Protein AF-A0A820IL36-F1 (afdb_monomer)

Solvent-accessible surface area (backbone atoms only — not comparable to full-atom values): 6404 Å² total; per-residue (Å²): 112,70,68,58,53,55,49,52,54,51,51,49,52,54,54,49,52,52,50,29,64,77,64,73,46,80,90,80,66,79,68,92,60,60,76,88,79,54,79,48,72,68,38,80,44,76,50,82,84,55,72,70,44,81,41,75,48,83,51,100,89,48,74,46,73,32,34,36,35,73,55,105,55,30,46,33,36,26,40,67,35,90,91,39,90,47,33,24,34,28,73,39,60,45,68,71,64,82,76,79,71,79,78,123

Mean predicted aligned error: 9.77 Å

Foldseek 3Di:
DVVVVVVVVVVVVVVVVVVCVVVVHDDDCPPVDDPVPFDDFFDKDFQPPFPWDWDWDDDPVDTAIWTWTADPFKTWIWRQDPVDRGMTGTHDIDGNDPPPPPDD

Sequence (104 aa):
ELFLLFQSIRVFFLIRALFLELSLVSETELPLTKPENLFKEDDKLDLSNGDLIACTIHMKERKDRRFLVIDQMQFILIEPDIKKSNWGIVKFCDLMQVSIQNSH

Radius of gyration: 17.74 Å; Cα contacts (8 Å, |Δi|>4): 130; chains: 1; bounding box: 38×34×52 Å

pLDDT: mean 80.95, std 13.9, range [32.0, 94.88]

Organism: NCBI:txid433720

Secondary structure (DSSP, 8-state):
-HHHHHHHHHHHHHHHHHHHHHHTPPP-S-SSS-GGGS--TT-EEE-TT--EEEEEEE-SS-EEEEEEEEETTEEEEEEE-TTSTTEEEEEEEEE-S-------

Structure (mmCIF, N/CA/C/O backbone):
data_AF-A0A820IL36-F1
#
_entry.id   AF-A0A820IL36-F1
#
loop_
_atom_site.group_PDB
_atom_site.id
_atom_site.type_symbol
_atom_site.label_atom_id
_atom_site.label_alt_id
_atom_site.label_comp_id
_atom_site.label_asym_id
_atom_site.label_entity_id
_atom_site.label_seq_id
_atom_site.pdbx_PDB_ins_code
_atom_site.Cartn_x
_atom_site.Cartn_y
_atom_site.Cartn_z
_atom_site.occupancy
_atom_site.B_iso_or_equiv
_atom_site.auth_seq_id
_atom_site.auth_comp_id
_atom_site.auth_asym_id
_atom_site.auth_atom_id
_atom_site.pdbx_PDB_model_num
ATOM 1 N N . GLU A 1 1 ? -2.626 24.498 7.667 1.00 61.94 1 GLU A N 1
ATOM 2 C CA . GLU A 1 1 ? -3.843 23.653 7.721 1.00 61.94 1 GLU A CA 1
ATOM 3 C C . GLU A 1 1 ? -3.523 22.162 7.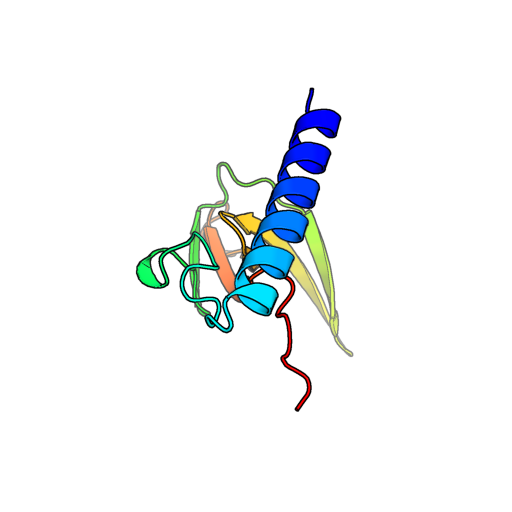850 1.00 61.94 1 GLU A C 1
ATOM 5 O O . GLU A 1 1 ? -3.965 21.571 8.824 1.00 61.94 1 GLU A O 1
ATOM 10 N N . LEU A 1 2 ? -2.673 21.575 6.991 1.00 55.28 2 LEU A N 1
ATOM 11 C CA . LEU A 1 2 ? -2.263 20.153 7.077 1.00 55.28 2 LEU A CA 1
ATOM 12 C C . LEU A 1 2 ? -1.734 19.723 8.463 1.00 55.28 2 LEU A C 1
ATOM 14 O O . LEU A 1 2 ? -2.091 18.669 8.977 1.00 55.28 2 LEU A O 1
ATOM 18 N N . PHE A 1 3 ? -0.910 20.562 9.094 1.00 63.66 3 PHE A N 1
ATOM 19 C CA . PHE A 1 3 ? -0.359 20.295 10.428 1.00 63.66 3 PHE A CA 1
ATOM 20 C C . PHE A 1 3 ? -1.444 20.145 11.510 1.00 63.66 3 PHE A C 1
ATOM 22 O O . PHE A 1 3 ? -1.354 19.262 12.360 1.00 63.66 3 PHE A O 1
ATOM 29 N N . LEU A 1 4 ? -2.494 20.974 11.454 1.00 73.00 4 LEU A N 1
ATOM 30 C CA . LEU A 1 4 ? -3.608 20.903 12.402 1.00 73.00 4 LEU A CA 1
ATOM 31 C C . LEU A 1 4 ? -4.421 19.624 12.193 1.00 73.00 4 LEU A C 1
ATOM 33 O O . LEU A 1 4 ? -4.798 18.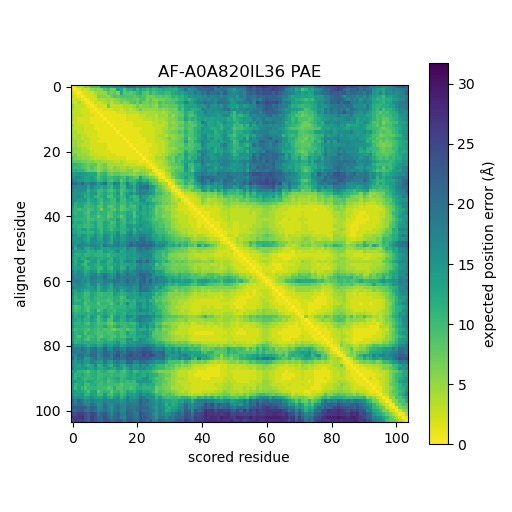986 13.168 1.00 73.00 4 LEU A O 1
ATOM 37 N N . LEU A 1 5 ? -4.610 19.203 10.938 1.00 71.06 5 LEU A N 1
ATOM 38 C CA . LEU A 1 5 ? -5.297 17.955 10.611 1.00 71.06 5 LEU A CA 1
ATOM 39 C C . LEU A 1 5 ? -4.570 16.734 11.196 1.00 71.06 5 LEU A C 1
ATOM 41 O O . LEU A 1 5 ? -5.196 15.915 11.865 1.00 71.06 5 LEU A O 1
ATOM 45 N N . PHE A 1 6 ? -3.247 16.633 11.017 1.00 74.19 6 PHE A N 1
ATOM 46 C CA . PHE A 1 6 ? -2.471 15.530 11.599 1.00 74.19 6 PHE A CA 1
ATOM 47 C C . PHE A 1 6 ? -2.517 15.527 13.127 1.00 74.19 6 PHE A C 1
ATOM 49 O O . PHE A 1 6 ? -2.595 14.461 13.738 1.00 74.19 6 PHE A O 1
ATOM 56 N N . GLN A 1 7 ? -2.514 16.705 13.751 1.00 78.25 7 GLN A N 1
ATOM 57 C CA . GLN A 1 7 ? -2.665 16.815 15.196 1.00 78.25 7 GLN A CA 1
ATOM 58 C C . GLN A 1 7 ? -4.047 16.327 15.652 1.00 78.25 7 GLN A C 1
ATOM 60 O O . GLN A 1 7 ? -4.129 15.533 16.586 1.00 78.25 7 GLN A O 1
ATOM 65 N N . SER A 1 8 ? -5.120 16.735 14.972 1.00 78.19 8 SER A N 1
ATOM 66 C CA . SER A 1 8 ? -6.485 16.287 15.270 1.00 78.19 8 SER A CA 1
ATOM 67 C C . SER A 1 8 ? -6.650 14.778 15.098 1.00 78.19 8 SER A C 1
ATOM 69 O O . SER A 1 8 ? -7.252 14.137 15.955 1.00 78.19 8 SER A O 1
ATOM 71 N N . ILE A 1 9 ? -6.062 14.199 14.048 1.00 81.19 9 ILE A N 1
ATOM 72 C CA . ILE A 1 9 ? -6.069 12.750 13.810 1.00 81.19 9 ILE A CA 1
ATOM 73 C C . ILE A 1 9 ? -5.350 12.011 14.949 1.00 81.19 9 ILE A C 1
ATOM 75 O O . ILE A 1 9 ? -5.888 11.051 15.497 1.00 81.19 9 ILE A O 1
ATOM 79 N N . ARG A 1 10 ? -4.161 12.474 15.364 1.00 78.38 10 ARG A N 1
ATOM 80 C CA . ARG A 1 10 ? -3.416 11.863 16.482 1.00 78.38 10 ARG A CA 1
ATOM 81 C C . ARG A 1 10 ? -4.183 11.947 17.799 1.00 78.38 10 ARG A C 1
ATOM 83 O O . ARG A 1 10 ? -4.261 10.955 18.516 1.00 78.38 10 ARG A O 1
ATOM 90 N N . VAL A 1 11 ? -4.757 13.111 18.110 1.00 83.12 11 VAL A N 1
ATOM 91 C CA . VAL A 1 11 ? -5.564 13.313 19.324 1.00 83.12 11 VAL A CA 1
ATOM 92 C C . VAL A 1 11 ? -6.792 12.402 19.314 1.00 83.12 11 VAL A C 1
ATOM 94 O O . VAL A 1 11 ? -7.078 11.773 20.329 1.00 83.12 11 VAL A O 1
ATOM 97 N N . PHE A 1 12 ? -7.474 12.271 18.173 1.00 84.88 12 PHE A N 1
ATOM 98 C CA . PHE A 1 12 ? -8.601 11.353 18.019 1.00 84.88 12 PHE A CA 1
ATOM 99 C C . PHE A 1 12 ? -8.206 9.904 18.332 1.00 84.88 12 PHE A C 1
ATOM 101 O O . PHE A 1 12 ? -8.868 9.265 19.148 1.00 84.88 12 PHE A O 1
ATOM 108 N N . PHE A 1 13 ? -7.108 9.403 17.751 1.00 82.00 13 PHE A N 1
ATOM 109 C CA . PHE A 1 13 ? -6.646 8.037 18.015 1.00 82.00 13 PHE A CA 1
ATOM 110 C C . PHE A 1 13 ? -6.272 7.812 19.485 1.00 82.00 13 PHE A C 1
ATOM 112 O O . PHE A 1 13 ? -6.619 6.774 20.038 1.00 82.00 13 PHE A O 1
ATOM 119 N N . LEU A 1 1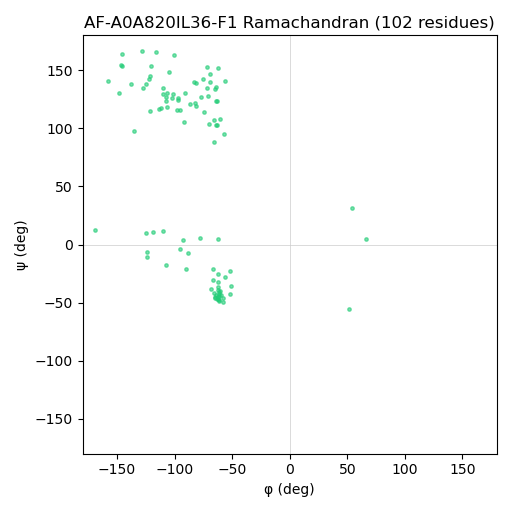4 ? -5.636 8.788 20.142 1.00 84.12 14 LEU A N 1
ATOM 120 C CA . LEU A 1 14 ? -5.294 8.690 21.567 1.00 84.12 14 LEU A CA 1
ATOM 121 C C . LEU A 1 14 ? -6.537 8.631 22.464 1.00 84.12 14 LEU A C 1
ATOM 123 O O . LEU A 1 14 ? -6.610 7.795 23.360 1.00 84.12 14 LEU A O 1
ATOM 127 N N . ILE A 1 15 ? -7.526 9.496 22.216 1.00 88.25 15 ILE A N 1
ATOM 128 C CA . ILE A 1 15 ? -8.774 9.516 22.992 1.00 88.25 15 ILE A CA 1
ATOM 129 C C . ILE A 1 15 ? -9.571 8.227 22.765 1.00 88.25 15 ILE A C 1
ATOM 131 O O . ILE A 1 15 ? -10.103 7.664 23.719 1.00 88.25 15 ILE A O 1
ATOM 135 N N . ARG A 1 16 ? -9.640 7.741 21.519 1.00 84.81 16 ARG A N 1
ATOM 136 C CA . ARG A 1 16 ? -10.324 6.487 21.178 1.00 84.81 16 ARG A CA 1
ATOM 137 C C . ARG A 1 16 ? -9.663 5.285 21.851 1.00 84.81 16 ARG A C 1
ATOM 139 O O . ARG A 1 16 ? -10.374 4.496 22.460 1.00 84.81 16 ARG A O 1
ATOM 146 N N . ALA A 1 17 ? -8.335 5.174 21.789 1.00 83.81 17 ALA A N 1
ATOM 147 C CA . ALA A 1 17 ? -7.596 4.098 22.451 1.00 83.81 17 ALA A CA 1
ATOM 148 C C . ALA A 1 17 ? -7.865 4.083 23.965 1.00 83.81 17 ALA A C 1
ATOM 150 O O . ALA A 1 17 ? -8.224 3.043 24.512 1.00 83.81 17 ALA A O 1
ATOM 151 N N . LEU A 1 18 ? -7.808 5.253 24.613 1.00 87.31 18 LEU A N 1
ATOM 152 C CA . LEU A 1 18 ? -8.141 5.396 26.032 1.00 87.31 18 LEU A CA 1
ATOM 153 C C . LEU A 1 18 ? -9.588 4.975 26.326 1.00 87.31 18 LEU A C 1
ATOM 155 O O . LEU A 1 18 ? -9.849 4.280 27.303 1.00 87.31 18 LEU A O 1
ATOM 159 N N . PHE A 1 19 ? -10.540 5.385 25.488 1.00 90.25 19 PHE A N 1
ATOM 160 C CA . PHE A 1 19 ? -11.938 4.994 25.645 1.00 90.25 19 PHE A CA 1
ATOM 161 C C . PHE A 1 19 ? -12.128 3.476 25.546 1.00 90.25 19 PHE A C 1
ATOM 163 O O . PHE A 1 19 ? -12.853 2.908 26.362 1.00 90.25 19 PHE A O 1
ATOM 170 N N . LEU A 1 20 ? -11.486 2.823 24.574 1.00 88.06 20 LEU A N 1
ATOM 171 C CA . LEU A 1 20 ? -11.571 1.374 24.381 1.00 88.06 20 LEU A CA 1
ATOM 172 C C . LEU A 1 20 ? -10.976 0.613 25.570 1.00 88.06 20 LEU A C 1
ATOM 174 O O . LEU A 1 20 ? -11.608 -0.319 26.064 1.00 88.06 20 LEU A O 1
ATOM 178 N N . GLU A 1 21 ? -9.824 1.064 26.075 1.00 88.50 21 GLU A N 1
ATOM 179 C CA . GLU A 1 21 ? -9.173 0.501 27.262 1.00 88.50 21 GLU A CA 1
ATOM 180 C C . GLU A 1 21 ? -10.061 0.628 28.507 1.00 88.50 21 GLU A C 1
ATOM 182 O O . GLU A 1 21 ? -10.322 -0.362 29.191 1.00 88.50 21 GLU A O 1
ATOM 187 N N . LEU A 1 22 ? -10.606 1.822 28.759 1.00 92.75 22 LEU A N 1
ATOM 188 C CA . LEU A 1 22 ? -11.503 2.067 29.892 1.00 92.75 22 LEU A CA 1
ATOM 189 C C . LEU A 1 22 ? -12.837 1.318 29.772 1.00 92.75 22 LEU A C 1
ATOM 191 O O . LEU A 1 22 ? -13.432 0.960 30.787 1.00 92.75 22 LEU A O 1
ATOM 195 N N . SER A 1 23 ? -13.311 1.089 28.547 1.00 93.00 23 SER A N 1
ATOM 196 C CA . SER A 1 23 ? -14.577 0.395 28.283 1.00 93.00 23 SER A CA 1
ATOM 197 C C . SER A 1 23 ? -14.422 -1.123 28.175 1.00 93.00 23 SER A C 1
ATOM 199 O O . SER A 1 23 ? -15.432 -1.818 28.082 1.00 93.00 23 SER A O 1
ATOM 201 N N . LEU A 1 24 ? -13.186 -1.643 28.175 1.00 89.06 24 LEU A N 1
ATOM 202 C CA . LEU A 1 24 ? -12.861 -3.054 27.927 1.00 89.06 24 LEU A CA 1
ATOM 203 C C . LEU A 1 24 ? -13.445 -3.584 26.604 1.00 89.06 24 LEU A C 1
ATOM 205 O O . LEU A 1 24 ? -13.801 -4.758 26.488 1.00 89.06 24 LEU A O 1
ATOM 209 N N . VAL A 1 25 ? -13.558 -2.712 25.598 1.00 85.81 25 VAL A N 1
ATOM 210 C CA . VAL A 1 25 ? -14.062 -3.061 24.265 1.00 85.81 25 VAL A CA 1
ATOM 211 C C . VAL A 1 25 ? -12.875 -3.221 23.325 1.00 85.81 25 VAL A C 1
ATOM 213 O O . VAL A 1 25 ? -12.016 -2.347 23.239 1.00 85.81 25 VAL A O 1
ATOM 216 N N . SER A 1 26 ? -12.829 -4.335 22.595 1.00 74.56 26 SER A N 1
ATOM 217 C CA . SER A 1 26 ? -11.823 -4.550 21.556 1.00 74.56 26 SER A CA 1
ATOM 218 C C . SER A 1 26 ? -12.054 -3.616 20.370 1.00 74.56 26 SER A C 1
ATOM 220 O O . SER A 1 26 ? -13.191 -3.433 19.936 1.00 74.56 26 SER A O 1
ATOM 222 N N . GLU A 1 27 ? -10.979 -3.078 19.800 1.00 73.06 27 GLU A N 1
ATOM 223 C CA . GLU A 1 27 ? -11.047 -2.310 18.558 1.00 73.06 27 GLU A CA 1
ATOM 224 C C . GLU A 1 27 ? -11.524 -3.196 17.395 1.00 73.06 27 GLU A C 1
ATOM 226 O O . GLU A 1 27 ? -10.926 -4.232 17.115 1.00 73.06 27 GLU A O 1
ATOM 231 N N . THR A 1 28 ? -12.605 -2.800 16.720 1.00 68.69 28 THR A N 1
ATOM 232 C CA . THR A 1 28 ? -13.213 -3.581 15.623 1.00 68.69 28 THR A CA 1
ATOM 233 C C . THR A 1 28 ? -13.337 -2.824 14.301 1.00 68.69 28 THR A C 1
ATOM 235 O O . THR A 1 28 ? -13.639 -3.438 13.283 1.00 68.69 28 THR A O 1
ATOM 238 N N . GLU A 1 29 ? -13.111 -1.508 14.288 1.00 61.59 29 GLU A N 1
ATOM 239 C CA . GLU A 1 29 ? -13.413 -0.645 13.130 1.00 61.59 29 GLU A CA 1
ATOM 240 C C . GLU A 1 29 ? -12.182 0.055 12.540 1.00 61.59 29 GLU A C 1
ATOM 242 O O . GLU A 1 29 ? -12.315 0.963 11.718 1.00 61.59 29 GLU A O 1
ATOM 247 N N . LEU A 1 30 ? -10.979 -0.335 12.968 1.00 62.75 30 LEU A N 1
ATOM 248 C CA . LEU A 1 30 ? -9.748 0.036 12.280 1.00 62.75 30 LEU A CA 1
ATOM 249 C C . LEU A 1 30 ? -9.187 -1.190 11.540 1.00 62.75 30 LEU A C 1
ATOM 251 O O . LEU A 1 30 ? -9.092 -2.257 12.149 1.00 62.75 30 LEU A O 1
ATOM 255 N N . PRO A 1 31 ? -8.834 -1.055 10.245 1.00 58.50 31 PRO A N 1
ATOM 256 C CA . PRO A 1 31 ? -8.833 0.181 9.458 1.00 58.50 31 PRO A CA 1
ATOM 257 C C . PRO A 1 31 ? -10.232 0.691 9.097 1.00 58.50 31 PRO A C 1
ATOM 259 O O . PRO A 1 31 ? -11.144 -0.096 8.877 1.00 58.50 31 PRO A O 1
ATOM 262 N N . LEU A 1 32 ? -10.363 2.012 8.906 1.00 58.75 32 LEU A N 1
ATOM 263 C CA . LEU A 1 32 ? -11.544 2.656 8.291 1.00 58.75 32 LEU A CA 1
ATOM 264 C C . LEU A 1 32 ? -11.776 2.208 6.829 1.00 58.75 32 LEU A C 1
ATOM 266 O O . LEU A 1 32 ? -12.648 2.732 6.135 1.00 58.75 32 LEU A O 1
ATOM 270 N N . THR A 1 33 ? -10.974 1.263 6.345 1.00 62.22 33 THR A N 1
ATOM 271 C CA . THR A 1 33 ? -10.950 0.765 4.981 1.00 62.22 33 THR A CA 1
ATOM 272 C C . THR A 1 33 ? -11.546 -0.627 4.964 1.00 62.22 33 THR A C 1
ATOM 274 O O . THR A 1 33 ? -11.078 -1.534 5.653 1.00 62.22 33 THR A O 1
ATOM 277 N N . LYS A 1 34 ? -12.582 -0.813 4.150 1.00 69.62 34 LYS A N 1
ATOM 278 C CA . LYS A 1 34 ? -13.165 -2.136 3.965 1.00 69.62 34 LYS A CA 1
ATOM 279 C C . LYS A 1 34 ? -12.126 -3.060 3.315 1.00 69.62 34 LYS A C 1
ATOM 281 O O . LYS A 1 34 ? -11.512 -2.639 2.334 1.00 69.62 34 LYS A O 1
ATOM 286 N N . PRO A 1 35 ? -11.965 -4.311 3.780 1.00 72.12 35 PRO A N 1
ATOM 287 C CA . PRO A 1 35 ? -10.979 -5.241 3.222 1.00 72.12 35 PRO A CA 1
ATOM 288 C C . PRO A 1 35 ? -11.132 -5.472 1.714 1.00 72.12 35 PRO A C 1
ATOM 290 O O . PRO A 1 35 ? -10.163 -5.758 1.023 1.00 72.12 35 PRO A O 1
ATOM 293 N N . GLU A 1 36 ? -12.354 -5.333 1.200 1.00 80.50 36 GLU A N 1
ATOM 294 C CA . GLU A 1 36 ? -12.698 -5.434 -0.223 1.00 80.50 36 GLU A CA 1
ATOM 295 C C . GLU A 1 36 ? -12.112 -4.321 -1.105 1.00 80.50 36 GLU A C 1
ATOM 297 O O . GLU A 1 36 ? -11.975 -4.522 -2.307 1.00 80.50 36 GLU A O 1
ATOM 302 N N . ASN A 1 37 ? -11.735 -3.183 -0.518 1.00 81.06 37 ASN A N 1
ATOM 303 C CA . ASN A 1 37 ? -11.131 -2.055 -1.230 1.00 81.06 37 ASN A CA 1
ATOM 304 C C . ASN A 1 37 ? -9.595 -2.068 -1.177 1.00 81.06 37 ASN A C 1
ATOM 306 O O . ASN A 1 37 ? -8.965 -1.191 -1.763 1.00 81.06 37 ASN A O 1
ATOM 310 N N . LEU A 1 38 ? -8.999 -3.017 -0.449 1.00 86.38 38 LEU A N 1
ATOM 311 C CA . LEU A 1 38 ? -7.553 -3.141 -0.320 1.00 86.38 38 LEU A CA 1
ATOM 312 C C . LEU A 1 38 ? -6.969 -3.872 -1.528 1.00 86.38 38 LEU A C 1
ATOM 314 O O . LEU A 1 38 ? -7.506 -4.892 -1.967 1.00 86.38 38 LEU A O 1
ATOM 318 N N . PHE A 1 39 ? -5.825 -3.390 -2.002 1.00 90.44 39 PHE A N 1
ATOM 319 C CA . PHE A 1 39 ? -5.025 -4.101 -2.988 1.00 90.44 39 PHE A CA 1
ATOM 320 C C . PHE A 1 39 ? -4.411 -5.351 -2.372 1.00 90.44 39 PHE A C 1
ATOM 322 O O . PHE A 1 39 ? -4.055 -5.373 -1.187 1.00 90.44 39 PHE A O 1
ATOM 329 N N . LYS A 1 40 ? -4.279 -6.376 -3.209 1.00 91.88 40 LYS A N 1
ATOM 330 C CA . LYS A 1 40 ? -3.620 -7.645 -2.920 1.00 91.88 40 LYS A CA 1
ATOM 331 C C . LYS A 1 40 ? -2.404 -7.817 -3.817 1.00 91.88 40 LYS A C 1
ATOM 333 O O . LYS A 1 40 ? -2.228 -7.117 -4.815 1.00 91.88 40 LYS A O 1
ATOM 338 N N . GLU A 1 41 ? -1.561 -8.777 -3.461 1.00 93.81 41 GLU A N 1
ATOM 339 C CA . GLU A 1 41 ? -0.468 -9.188 -4.335 1.00 93.81 41 GLU A CA 1
ATOM 340 C C . GLU A 1 41 ? -0.994 -9.609 -5.714 1.00 93.81 41 GLU A C 1
ATOM 342 O O . GLU A 1 41 ? -2.048 -10.232 -5.839 1.00 93.81 41 GLU A O 1
ATOM 347 N N . ASP A 1 42 ? -0.240 -9.228 -6.744 1.00 94.44 42 ASP A N 1
ATOM 348 C CA . ASP A 1 42 ? -0.525 -9.417 -8.166 1.00 94.44 42 ASP A CA 1
ATOM 349 C C . ASP A 1 42 ? -1.738 -8.659 -8.740 1.00 94.44 42 ASP A C 1
ATOM 351 O O . ASP A 1 42 ? -2.006 -8.757 -9.945 1.00 94.44 42 ASP A O 1
ATOM 355 N N . ASP A 1 43 ? -2.399 -7.811 -7.946 1.00 93.19 43 ASP A N 1
ATOM 356 C CA . ASP A 1 43 ? -3.371 -6.859 -8.481 1.00 93.19 43 ASP A CA 1
ATOM 357 C C . ASP A 1 43 ? -2.706 -5.866 -9.445 1.00 93.19 43 ASP A C 1
ATOM 359 O O . ASP A 1 43 ? -1.515 -5.542 -9.361 1.00 93.19 43 ASP A O 1
ATOM 363 N N . LYS A 1 44 ? -3.503 -5.371 -10.396 1.00 91.75 44 LYS A N 1
ATOM 364 C CA . LYS A 1 44 ? -3.071 -4.368 -11.372 1.00 91.75 44 LYS A CA 1
ATOM 365 C C . LYS A 1 44 ? -3.479 -2.984 -10.904 1.00 91.75 44 LYS A C 1
ATOM 367 O O . LYS A 1 44 ? -4.664 -2.739 -10.697 1.00 91.75 44 LYS A O 1
ATOM 372 N N . LEU A 1 45 ? -2.511 -2.077 -10.838 1.00 90.75 45 LEU A N 1
ATOM 373 C CA . LEU A 1 45 ? -2.742 -0.677 -10.504 1.00 90.75 45 LEU A CA 1
ATOM 374 C C . LEU A 1 45 ? -2.529 0.220 -11.726 1.00 90.75 45 LEU A C 1
ATOM 376 O O . LEU A 1 45 ? -1.534 0.068 -12.439 1.00 90.75 45 LEU A O 1
ATOM 380 N N . ASP A 1 46 ? -3.451 1.160 -11.940 1.00 89.62 46 ASP A N 1
ATOM 381 C CA . ASP A 1 46 ? -3.271 2.279 -12.865 1.00 89.62 46 ASP A CA 1
ATOM 382 C C . ASP A 1 46 ? -2.451 3.377 -12.172 1.00 89.62 46 ASP A C 1
ATOM 384 O O . ASP A 1 46 ? -2.840 3.925 -11.143 1.00 89.62 46 ASP A O 1
ATOM 388 N N . LEU A 1 47 ? -1.291 3.680 -12.741 1.00 87.06 47 LEU A N 1
ATOM 389 C CA . LEU A 1 47 ? -0.300 4.616 -12.225 1.00 87.06 47 LEU A CA 1
ATOM 390 C C . LEU A 1 47 ? -0.478 6.035 -12.784 1.00 87.06 47 LEU A C 1
ATOM 392 O O . LEU A 1 47 ? 0.343 6.900 -12.496 1.00 87.06 47 LEU A O 1
ATOM 396 N N . SER A 1 48 ? -1.518 6.292 -13.585 1.00 84.88 48 SER A N 1
ATOM 397 C CA . SER A 1 48 ? -1.689 7.570 -14.295 1.00 84.88 48 SER A CA 1
ATOM 398 C C . SER A 1 48 ? -1.840 8.781 -13.367 1.00 84.88 48 SER A C 1
ATOM 400 O O . SER A 1 48 ? -1.392 9.867 -13.723 1.00 84.88 48 SER A O 1
ATOM 402 N N . ASN A 1 49 ? -2.437 8.592 -12.186 1.00 75.94 49 ASN A N 1
ATOM 403 C CA . ASN A 1 49 ? -2.741 9.668 -11.231 1.00 75.94 49 ASN A CA 1
ATOM 404 C C . ASN A 1 49 ? -2.145 9.425 -9.833 1.00 75.94 49 ASN A C 1
ATOM 406 O O . ASN A 1 49 ? -2.522 10.107 -8.884 1.00 75.94 49 ASN A O 1
ATOM 410 N N . GLY A 1 50 ? -1.278 8.422 -9.685 1.00 76.69 50 GLY A N 1
ATOM 411 C CA . GLY A 1 50 ? -0.688 8.084 -8.392 1.00 76.69 50 GLY A CA 1
ATOM 412 C C . GLY A 1 50 ? 0.523 8.956 -8.078 1.00 76.69 50 GLY A C 1
ATOM 413 O O . GLY A 1 50 ? 1.367 9.179 -8.945 1.00 76.69 50 GLY A O 1
ATOM 414 N N . ASP A 1 51 ? 0.658 9.385 -6.824 1.00 84.31 51 ASP A N 1
ATOM 415 C CA . ASP A 1 51 ? 1.927 9.906 -6.320 1.00 84.31 51 ASP A CA 1
ATOM 416 C C . ASP A 1 51 ? 2.916 8.738 -6.196 1.00 84.31 51 ASP A C 1
ATOM 418 O O . ASP A 1 51 ? 2.813 7.892 -5.304 1.00 84.31 51 ASP A O 1
ATOM 422 N N . LEU A 1 52 ? 3.856 8.655 -7.141 1.00 90.38 52 LEU A N 1
ATOM 423 C CA . LEU A 1 52 ? 4.821 7.560 -7.221 1.00 90.38 52 LEU A CA 1
ATOM 424 C C . LEU A 1 52 ? 6.148 7.954 -6.573 1.00 90.38 52 LEU A C 1
ATOM 426 O O . LEU A 1 52 ? 6.821 8.891 -7.010 1.00 90.38 52 LEU A O 1
ATOM 430 N N . ILE A 1 53 ? 6.604 7.158 -5.611 1.00 91.62 53 ILE A N 1
ATOM 431 C CA . ILE A 1 53 ? 7.969 7.229 -5.090 1.00 91.62 53 ILE A CA 1
ATOM 432 C C . ILE A 1 53 ? 8.805 6.189 -5.841 1.00 91.62 53 ILE A C 1
ATOM 434 O O . ILE A 1 53 ? 8.552 4.988 -5.763 1.00 91.62 53 ILE A O 1
ATOM 438 N N . ALA A 1 54 ? 9.805 6.629 -6.605 1.00 91.25 54 ALA A N 1
ATOM 439 C CA . ALA A 1 54 ? 10.686 5.709 -7.320 1.00 91.25 54 ALA A CA 1
ATOM 440 C C . ALA A 1 54 ? 11.612 4.971 -6.340 1.00 91.25 54 ALA A C 1
ATOM 442 O O . ALA A 1 54 ? 12.339 5.592 -5.565 1.00 91.25 54 ALA A O 1
ATOM 443 N N . CYS A 1 55 ? 11.635 3.641 -6.420 1.00 91.12 55 CYS A N 1
ATOM 444 C CA . CYS A 1 55 ? 12.464 2.789 -5.576 1.00 91.12 55 CYS A CA 1
ATOM 445 C C . CYS A 1 55 ? 13.387 1.923 -6.436 1.00 91.12 55 CYS A C 1
ATOM 447 O O . CYS A 1 55 ? 13.003 1.429 -7.496 1.00 91.12 55 CYS A O 1
ATOM 449 N N . THR A 1 56 ? 14.613 1.706 -5.964 1.00 92.75 56 THR A N 1
ATOM 450 C CA . THR A 1 56 ? 15.521 0.715 -6.552 1.00 92.75 56 THR A CA 1
ATOM 451 C C . THR A 1 56 ? 15.711 -0.404 -5.548 1.00 92.75 56 THR A C 1
ATOM 453 O O . THR A 1 56 ? 16.223 -0.175 -4.455 1.00 92.75 56 THR A O 1
ATOM 456 N N . ILE A 1 57 ? 15.296 -1.612 -5.910 1.00 90.81 57 ILE A N 1
ATOM 457 C CA . ILE A 1 57 ? 15.511 -2.797 -5.086 1.00 90.81 57 ILE A CA 1
ATOM 458 C C . ILE A 1 57 ? 16.877 -3.371 -5.436 1.00 90.81 57 ILE A C 1
ATOM 460 O O . ILE A 1 57 ? 17.144 -3.714 -6.589 1.00 90.81 57 ILE A O 1
ATOM 464 N N . HIS A 1 58 ? 17.746 -3.451 -4.433 1.00 92.06 58 HIS A N 1
ATOM 465 C CA . HIS A 1 58 ? 19.086 -4.004 -4.568 1.00 92.06 58 HIS A CA 1
ATOM 466 C C . HIS A 1 58 ? 19.059 -5.497 -4.241 1.00 92.06 58 HIS A C 1
ATOM 468 O O . HIS A 1 58 ? 18.979 -5.885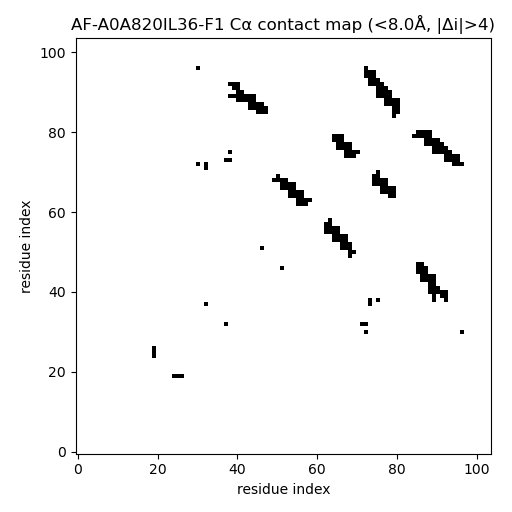 -3.079 1.00 92.06 58 HIS A O 1
ATOM 474 N N . MET A 1 59 ? 19.150 -6.329 -5.275 1.00 87.88 59 MET A N 1
ATOM 475 C CA . MET A 1 59 ? 19.378 -7.766 -5.143 1.00 87.88 59 MET A CA 1
ATOM 476 C C . MET A 1 59 ? 20.860 -8.068 -5.405 1.00 87.88 59 MET A C 1
ATOM 478 O O . MET A 1 59 ? 21.569 -7.244 -5.983 1.00 87.88 59 MET A O 1
ATOM 482 N N . LYS A 1 60 ? 21.338 -9.255 -5.004 1.00 88.62 60 LYS A N 1
ATOM 483 C CA . LYS A 1 60 ? 22.765 -9.638 -5.101 1.00 88.62 60 LYS A CA 1
ATOM 484 C C . LYS A 1 60 ? 23.384 -9.416 -6.490 1.00 88.62 60 LYS A C 1
ATOM 486 O O . LYS A 1 60 ? 24.544 -9.038 -6.571 1.00 88.62 60 LYS A O 1
ATOM 491 N N . GLU A 1 61 ? 22.613 -9.623 -7.557 1.00 90.56 61 GLU A N 1
ATOM 492 C CA . GLU A 1 61 ? 23.103 -9.588 -8.946 1.00 90.56 61 GLU A CA 1
ATOM 493 C C . GLU A 1 61 ? 22.357 -8.587 -9.839 1.00 90.56 61 GLU A C 1
ATOM 495 O O . GLU A 1 61 ? 22.737 -8.375 -10.988 1.00 90.56 61 GLU A O 1
ATOM 500 N N . ARG A 1 62 ? 21.286 -7.961 -9.336 1.00 90.44 62 ARG A N 1
ATOM 501 C CA . ARG A 1 62 ? 20.431 -7.081 -10.139 1.00 90.44 62 ARG A CA 1
ATOM 502 C C . ARG A 1 62 ? 19.873 -5.919 -9.334 1.00 90.44 62 ARG A C 1
ATOM 504 O O . ARG A 1 62 ? 19.688 -6.008 -8.120 1.00 90.44 62 ARG A O 1
ATOM 511 N N . LYS A 1 63 ? 19.580 -4.834 -10.041 1.00 90.25 63 LYS A N 1
ATOM 512 C CA . LYS A 1 63 ? 18.838 -3.693 -9.515 1.00 90.25 63 LYS A CA 1
ATOM 513 C C . LYS A 1 63 ? 17.508 -3.625 -10.242 1.00 90.25 63 LYS A C 1
ATOM 515 O O . LYS A 1 63 ? 17.491 -3.405 -11.450 1.00 90.25 63 LYS A O 1
ATOM 520 N N . ASP A 1 64 ? 16.422 -3.789 -9.500 1.00 90.81 64 ASP A N 1
ATOM 521 C CA . ASP A 1 64 ? 15.077 -3.744 -10.065 1.00 90.81 64 ASP A CA 1
ATOM 522 C C . ASP A 1 64 ? 14.453 -2.384 -9.754 1.00 90.81 64 ASP A C 1
ATOM 524 O O . ASP A 1 64 ? 14.386 -1.966 -8.594 1.00 90.81 64 ASP A O 1
ATOM 528 N N . ARG A 1 65 ? 13.983 -1.683 -10.790 1.00 90.44 65 ARG A N 1
ATOM 529 C CA . ARG A 1 65 ? 13.219 -0.447 -10.612 1.00 90.44 65 ARG A CA 1
ATOM 530 C C . ARG A 1 65 ? 11.793 -0.797 -10.200 1.00 90.44 65 ARG A C 1
ATOM 532 O O . ARG A 1 65 ? 11.116 -1.567 -10.875 1.00 90.44 65 ARG A O 1
ATOM 539 N N . ARG A 1 66 ? 11.343 -0.201 -9.105 1.00 93.38 66 ARG A N 1
ATOM 540 C CA . ARG A 1 66 ? 9.994 -0.327 -8.556 1.00 93.38 66 ARG A CA 1
ATOM 541 C C . ARG A 1 66 ? 9.410 1.056 -8.315 1.00 93.38 66 ARG A C 1
ATOM 543 O O . ARG A 1 66 ? 10.134 2.055 -8.300 1.00 93.38 66 ARG A O 1
ATOM 550 N N . PHE A 1 67 ? 8.111 1.089 -8.080 1.00 92.62 67 PHE A N 1
ATOM 551 C CA . PHE A 1 67 ? 7.438 2.262 -7.551 1.00 92.62 67 PHE A CA 1
ATOM 552 C C . PHE A 1 67 ? 6.758 1.910 -6.250 1.00 92.62 67 PHE A C 1
ATOM 554 O O . PHE A 1 67 ? 6.275 0.797 -6.069 1.00 92.62 67 PHE A O 1
ATOM 561 N N . LEU A 1 68 ? 6.747 2.872 -5.355 1.00 92.69 68 LEU A N 1
ATOM 562 C CA . LEU A 1 68 ? 6.018 2.814 -4.121 1.00 92.69 68 LEU A CA 1
ATOM 563 C C . LEU A 1 68 ? 4.864 3.807 -4.204 1.00 92.69 68 LEU A C 1
ATOM 565 O O . LEU A 1 68 ? 5.076 4.972 -4.545 1.00 92.69 68 LEU A O 1
ATOM 569 N N . VAL A 1 69 ? 3.667 3.327 -3.891 1.00 91.06 69 VAL A N 1
ATOM 570 C CA . VAL A 1 69 ? 2.422 4.089 -3.940 1.00 91.06 69 VAL A CA 1
ATOM 571 C C . VAL A 1 69 ? 1.752 4.018 -2.583 1.00 91.06 69 VAL A C 1
ATOM 573 O O . VAL A 1 69 ? 1.730 2.965 -1.944 1.00 91.06 69 VAL A O 1
ATOM 576 N N . ILE A 1 70 ? 1.220 5.153 -2.150 1.00 87.25 70 ILE A N 1
ATOM 577 C CA . ILE A 1 70 ? 0.371 5.238 -0.972 1.00 87.25 70 ILE A CA 1
ATOM 578 C C . ILE A 1 70 ? -1.058 5.441 -1.464 1.00 87.25 70 ILE A C 1
ATOM 580 O O . ILE A 1 70 ? -1.334 6.450 -2.108 1.00 87.25 70 ILE A O 1
ATOM 584 N N . ASP A 1 71 ? -1.953 4.502 -1.160 1.00 84.62 71 ASP A N 1
ATOM 585 C CA . ASP A 1 71 ? -3.380 4.641 -1.471 1.00 84.62 71 ASP A CA 1
ATOM 586 C C . ASP A 1 71 ? -4.258 4.166 -0.312 1.00 84.62 71 ASP A C 1
ATOM 588 O O . ASP A 1 71 ? -3.966 3.140 0.300 1.00 84.62 71 ASP A O 1
ATOM 592 N N . GLN A 1 72 ? -5.326 4.922 -0.032 1.00 78.12 72 GLN A N 1
ATOM 593 C CA . GLN A 1 72 ? -6.333 4.788 1.036 1.00 78.12 72 GLN A CA 1
ATOM 594 C C . GLN A 1 72 ? -5.794 4.643 2.468 1.00 78.12 72 GLN A C 1
ATOM 596 O O . GLN A 1 72 ? -6.187 5.399 3.349 1.00 78.12 72 GLN A O 1
ATOM 601 N N 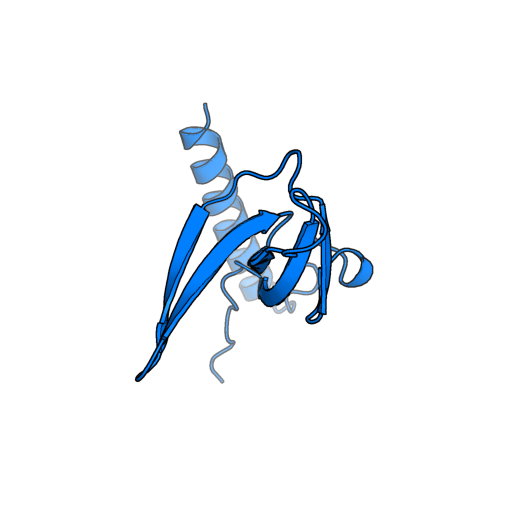. MET A 1 73 ? -4.932 3.663 2.718 1.00 77.69 73 MET A N 1
ATOM 602 C CA . MET A 1 73 ? -4.171 3.433 3.947 1.00 77.69 73 MET A CA 1
ATOM 603 C C . MET A 1 73 ? -3.077 2.364 3.762 1.00 77.69 73 MET A C 1
ATOM 605 O O . MET A 1 73 ? -2.518 1.899 4.750 1.00 77.69 73 MET A O 1
ATOM 609 N N . GLN A 1 74 ? -2.767 1.962 2.528 1.00 85.00 74 GLN A N 1
ATOM 610 C CA . GLN A 1 74 ? -1.765 0.954 2.211 1.00 85.00 74 GLN A CA 1
ATOM 611 C C . GLN A 1 74 ? -0.491 1.572 1.654 1.00 85.00 74 GLN A C 1
ATOM 613 O O . GLN A 1 74 ? -0.505 2.572 0.938 1.00 85.00 74 GLN A O 1
ATOM 618 N N . PHE A 1 75 ? 0.606 0.902 1.959 1.00 89.88 75 PHE A N 1
ATOM 619 C CA . PHE A 1 75 ? 1.894 1.067 1.328 1.00 89.88 75 PHE A CA 1
ATOM 620 C C . PHE A 1 75 ? 2.043 -0.035 0.281 1.00 89.88 75 PHE A C 1
ATOM 622 O O . PHE A 1 75 ? 2.037 -1.215 0.628 1.00 89.88 75 PHE A O 1
ATOM 629 N N . ILE A 1 76 ? 2.134 0.335 -0.994 1.00 92.75 76 ILE A N 1
ATOM 630 C CA . ILE A 1 76 ? 2.032 -0.599 -2.118 1.00 92.75 76 ILE A CA 1
ATOM 631 C C . ILE A 1 76 ? 3.309 -0.521 -2.954 1.00 92.75 76 ILE A C 1
ATOM 633 O O . ILE A 1 76 ? 3.596 0.500 -3.578 1.00 92.75 76 ILE A O 1
ATOM 637 N N . LEU A 1 77 ? 4.080 -1.606 -2.992 1.00 94.00 77 LEU A N 1
ATOM 638 C CA . LEU A 1 77 ? 5.245 -1.749 -3.861 1.00 94.00 77 LEU A CA 1
ATOM 639 C C . LEU A 1 77 ? 4.832 -2.381 -5.188 1.00 94.00 77 LEU A C 1
ATOM 641 O O . LEU A 1 77 ? 4.213 -3.444 -5.230 1.00 94.0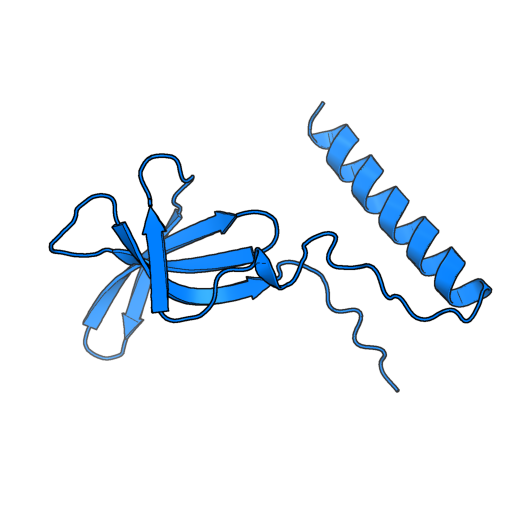0 77 LEU A O 1
ATOM 645 N N . ILE A 1 78 ? 5.249 -1.759 -6.282 1.00 94.12 78 ILE A N 1
ATOM 646 C CA . ILE A 1 78 ? 4.755 -2.056 -7.620 1.00 94.12 78 ILE A CA 1
ATOM 647 C C . ILE A 1 78 ? 5.915 -2.340 -8.570 1.00 94.12 78 ILE A C 1
ATOM 649 O O . ILE A 1 78 ? 6.919 -1.621 -8.612 1.00 94.12 78 ILE A O 1
ATOM 653 N N . GLU A 1 79 ? 5.763 -3.402 -9.359 1.00 93.44 79 GLU A N 1
ATOM 654 C CA . GLU A 1 79 ? 6.528 -3.613 -10.587 1.00 93.44 79 GLU A CA 1
ATOM 655 C C . GLU A 1 79 ? 5.897 -2.826 -11.736 1.00 93.44 79 GLU A C 1
ATOM 657 O O . GLU A 1 79 ? 4.732 -3.079 -12.041 1.00 93.44 79 GLU A O 1
ATOM 662 N N . PRO A 1 80 ? 6.612 -1.908 -12.401 1.00 90.12 80 PRO A N 1
ATOM 663 C CA . PRO A 1 80 ? 6.076 -1.282 -13.603 1.00 90.12 80 PRO A CA 1
ATOM 664 C C . PRO A 1 80 ? 5.901 -2.315 -14.725 1.00 90.12 80 PRO A C 1
ATOM 666 O O . PRO A 1 80 ? 6.811 -3.098 -15.005 1.00 90.12 80 PRO A O 1
ATOM 669 N N . ASP A 1 81 ? 4.746 -2.299 -15.393 1.00 85.50 81 ASP A N 1
ATOM 670 C CA . ASP A 1 81 ? 4.492 -3.152 -16.552 1.00 85.50 81 ASP A CA 1
ATOM 671 C C . ASP A 1 81 ? 5.248 -2.605 -17.772 1.00 85.50 81 ASP A C 1
ATOM 673 O O . ASP A 1 81 ? 4.953 -1.535 -18.305 1.00 85.50 81 ASP A O 1
ATOM 677 N N . ILE A 1 82 ? 6.222 -3.378 -18.254 1.00 75.88 82 ILE A N 1
ATOM 678 C CA . ILE A 1 82 ? 7.072 -3.024 -19.401 1.00 75.88 82 ILE A CA 1
ATOM 679 C C . ILE A 1 82 ? 6.237 -2.867 -20.689 1.00 75.88 82 ILE A C 1
ATOM 681 O O . ILE A 1 82 ? 6.630 -2.145 -21.604 1.00 75.88 82 ILE A O 1
ATOM 685 N N . LYS A 1 83 ? 5.073 -3.527 -20.778 1.00 75.94 83 LYS A N 1
ATOM 686 C CA . LYS A 1 83 ? 4.191 -3.487 -21.955 1.00 75.94 83 LYS A CA 1
ATOM 687 C C . LYS A 1 83 ? 3.163 -2.358 -21.894 1.00 75.94 83 LYS A C 1
ATOM 689 O O . LYS A 1 83 ? 2.624 -1.981 -22.933 1.00 75.94 83 LYS A O 1
ATOM 694 N N . LYS A 1 84 ? 2.864 -1.835 -20.702 1.00 73.06 84 LYS A N 1
ATOM 695 C CA . LYS A 1 84 ? 1.858 -0.792 -20.475 1.00 73.06 84 LYS A CA 1
ATOM 696 C C . LYS A 1 84 ? 2.426 0.263 -19.532 1.00 73.06 84 LYS A C 1
ATOM 698 O O . LYS A 1 84 ? 2.339 0.121 -18.322 1.00 73.06 84 LYS A O 1
ATOM 703 N N . SER A 1 85 ? 2.930 1.352 -20.111 1.00 70.00 85 SER A N 1
ATOM 704 C CA . SER A 1 85 ? 3.666 2.421 -19.411 1.00 70.00 85 SER A CA 1
ATOM 705 C C . SER A 1 85 ? 2.974 3.014 -18.173 1.00 70.00 85 SER A C 1
ATOM 707 O O . SER A 1 85 ? 3.659 3.576 -17.325 1.00 70.00 85 SER A O 1
ATOM 709 N N . ASN A 1 86 ? 1.647 2.908 -18.068 1.00 83.31 86 ASN A N 1
ATOM 710 C CA . ASN A 1 86 ? 0.864 3.480 -16.971 1.00 83.31 86 ASN A CA 1
ATOM 711 C C . ASN A 1 86 ? 0.290 2.419 -16.028 1.00 83.31 86 ASN A C 1
ATOM 713 O O . ASN A 1 86 ? -0.576 2.729 -15.226 1.00 83.31 86 ASN A O 1
ATOM 717 N N . TRP A 1 87 ? 0.716 1.164 -16.132 1.00 90.19 87 TRP A N 1
ATOM 718 C CA . TRP A 1 87 ? 0.232 0.095 -15.268 1.00 90.19 87 TRP A CA 1
ATOM 719 C C . TRP A 1 87 ? 1.383 -0.519 -14.494 1.00 90.19 87 TRP A C 1
ATOM 721 O O . TRP A 1 87 ? 2.533 -0.526 -14.935 1.00 90.19 87 TRP A O 1
ATOM 731 N N . GLY A 1 88 ? 1.057 -1.079 -13.341 1.00 91.56 88 GLY A N 1
ATOM 732 C CA . GLY A 1 88 ? 1.988 -1.900 -12.598 1.00 91.56 88 GLY A CA 1
ATOM 733 C C . GLY A 1 88 ? 1.297 -3.038 -11.872 1.00 91.56 88 GLY A C 1
ATOM 734 O O . GLY A 1 88 ? 0.075 -3.059 -11.728 1.00 91.56 88 GLY A O 1
ATOM 735 N N . ILE A 1 89 ? 2.103 -4.006 -11.458 1.00 94.06 89 ILE A N 1
ATOM 736 C CA . ILE A 1 89 ? 1.664 -5.192 -10.728 1.00 94.06 89 ILE A CA 1
ATOM 737 C C . ILE A 1 89 ? 2.123 -5.051 -9.282 1.00 94.06 89 ILE A C 1
ATOM 739 O O . ILE A 1 89 ? 3.312 -4.832 -9.025 1.00 94.06 89 ILE A O 1
ATOM 743 N N . VAL A 1 90 ? 1.191 -5.189 -8.345 1.00 94.88 90 VAL A N 1
ATOM 744 C CA . VAL A 1 90 ? 1.480 -5.156 -6.910 1.00 94.88 90 VAL A CA 1
ATOM 745 C C . VAL A 1 90 ? 2.366 -6.345 -6.545 1.00 94.88 90 VAL A C 1
ATOM 747 O O . VAL A 1 90 ? 2.019 -7.491 -6.813 1.00 94.88 90 VAL A O 1
ATOM 750 N N . LYS A 1 91 ? 3.527 -6.078 -5.942 1.00 94.75 91 LYS A N 1
ATOM 751 C CA . LYS A 1 91 ? 4.432 -7.109 -5.400 1.00 94.75 91 LYS A CA 1
ATOM 752 C C . LYS A 1 91 ? 4.462 -7.178 -3.891 1.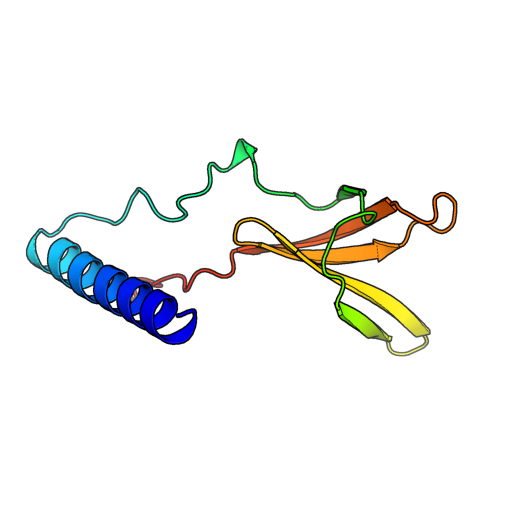00 94.75 91 LYS A C 1
ATOM 754 O O . LYS A 1 91 ? 4.952 -8.159 -3.354 1.00 94.75 91 LYS A O 1
ATOM 759 N N . PHE A 1 92 ? 3.998 -6.129 -3.238 1.00 92.75 92 PHE A N 1
ATOM 760 C CA . PHE A 1 92 ? 3.818 -6.091 -1.803 1.00 92.75 92 PHE A CA 1
ATOM 761 C C . PHE A 1 92 ? 2.802 -4.999 -1.496 1.00 92.75 92 PHE A C 1
ATOM 763 O O . PHE A 1 92 ? 2.837 -3.934 -2.116 1.00 92.75 92 PHE A O 1
ATOM 770 N N . CYS A 1 93 ? 1.918 -5.250 -0.545 1.00 92.06 93 CYS A N 1
ATOM 771 C CA . CYS A 1 93 ? 0.966 -4.268 -0.057 1.00 92.06 93 CYS A CA 1
ATOM 772 C C . CYS A 1 93 ? 0.691 -4.536 1.416 1.00 92.06 93 CYS A C 1
ATOM 774 O O . CYS A 1 93 ? 0.380 -5.665 1.791 1.00 92.06 93 CYS A O 1
ATOM 776 N N . ASP A 1 94 ? 0.773 -3.500 2.239 1.00 87.25 94 ASP A N 1
ATOM 777 C CA . ASP A 1 94 ? 0.447 -3.621 3.656 1.00 87.25 94 ASP A CA 1
ATOM 778 C C . ASP A 1 94 ? -0.172 -2.331 4.182 1.00 87.25 94 ASP A C 1
ATOM 780 O O . ASP A 1 94 ? 0.029 -1.252 3.622 1.00 87.25 94 ASP A O 1
ATOM 784 N N . LEU A 1 95 ? -0.962 -2.445 5.241 1.00 83.62 95 LEU A N 1
ATOM 785 C CA . LEU A 1 95 ? -1.611 -1.3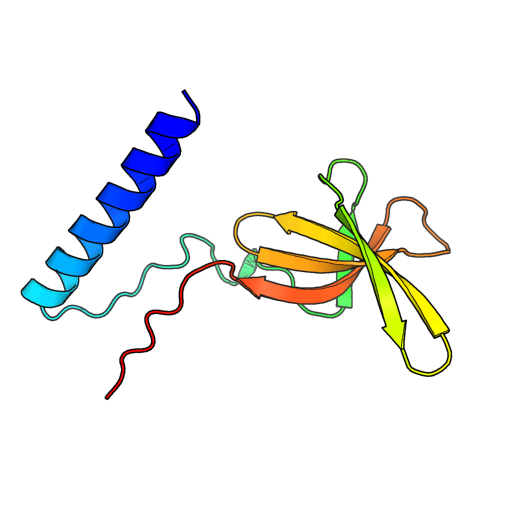17 5.888 1.00 83.62 95 LEU A CA 1
ATOM 786 C C . LEU A 1 95 ? -0.566 -0.482 6.638 1.00 83.62 95 LEU A C 1
ATOM 788 O O . LEU A 1 95 ? 0.255 -0.993 7.389 1.00 83.62 95 LEU A O 1
ATOM 792 N N . MET A 1 96 ? -0.637 0.838 6.495 1.00 75.75 96 MET A N 1
ATOM 793 C CA . MET A 1 96 ? 0.219 1.795 7.206 1.00 75.75 96 MET A CA 1
ATOM 794 C C . MET A 1 96 ? -0.215 2.023 8.660 1.00 75.75 96 MET A C 1
ATOM 796 O O . MET A 1 96 ? 0.292 2.925 9.331 1.00 75.75 96 MET A O 1
ATOM 800 N N . GLN A 1 97 ? -1.204 1.275 9.146 1.00 68.31 97 GLN A N 1
ATOM 801 C CA . GLN A 1 97 ? -1.684 1.436 10.507 1.00 68.31 97 GLN A CA 1
ATOM 802 C C . GLN A 1 97 ? -0.703 0.818 11.497 1.00 68.31 97 GLN A C 1
ATOM 804 O O . GLN A 1 97 ? -0.132 -0.244 11.267 1.00 68.31 97 GLN A O 1
ATOM 809 N N . VAL A 1 98 ? -0.546 1.486 12.640 1.00 55.78 98 VAL A N 1
ATOM 810 C CA . VAL A 1 98 ? 0.108 0.887 13.798 1.00 55.78 98 VAL A CA 1
ATOM 811 C C . VAL A 1 98 ? -0.789 -0.257 14.251 1.00 55.78 98 VAL A C 1
ATOM 813 O O . VAL A 1 98 ? -1.856 -0.016 14.813 1.00 55.78 98 VAL A O 1
ATOM 816 N N . SER A 1 99 ? -0.378 -1.500 14.006 1.00 51.56 99 SER A N 1
ATOM 817 C CA . SER A 1 99 ? -0.956 -2.624 14.726 1.00 51.56 99 SER A CA 1
ATOM 818 C C . SER A 1 99 ? -0.649 -2.390 16.201 1.00 51.56 99 SER A C 1
ATOM 820 O O . SER A 1 99 ? 0.510 -2.505 16.612 1.00 51.56 99 SER A O 1
ATOM 822 N N . ILE A 1 100 ? -1.657 -2.031 16.996 1.00 48.97 100 ILE A N 1
ATOM 823 C CA . ILE A 1 100 ? -1.575 -2.198 18.444 1.00 48.97 100 ILE A CA 1
ATOM 824 C C . ILE A 1 100 ? -1.527 -3.713 18.632 1.00 48.97 100 ILE A C 1
ATOM 826 O O . ILE A 1 100 ? -2.553 -4.388 18.684 1.00 48.97 100 ILE A O 1
ATOM 830 N N . GLN A 1 101 ? -0.320 -4.279 18.597 1.00 43.44 101 GLN A N 1
ATOM 831 C CA . GLN A 1 101 ? -0.122 -5.636 19.059 1.00 43.44 101 GLN A CA 1
ATOM 832 C C . GLN A 1 101 ? -0.446 -5.575 20.542 1.00 43.44 101 GLN A C 1
ATOM 834 O O . GLN A 1 101 ? 0.335 -5.037 21.323 1.00 43.44 101 GLN A O 1
ATOM 839 N N . ASN A 1 102 ? -1.633 -6.057 20.904 1.00 38.88 102 ASN A N 1
ATOM 840 C CA . ASN A 1 102 ? -1.944 -6.394 22.279 1.00 38.88 102 ASN A CA 1
ATOM 841 C C . ASN A 1 102 ? -0.885 -7.413 22.706 1.00 38.88 102 ASN A C 1
ATOM 843 O O . ASN A 1 102 ? -0.971 -8.598 22.385 1.00 38.88 102 ASN A O 1
ATOM 847 N N . SER A 1 103 ? 0.174 -6.915 23.338 1.00 32.00 103 SER A N 1
ATOM 848 C CA . SER A 1 103 ? 1.135 -7.719 24.064 1.00 32.00 103 SER A CA 1
ATOM 849 C C . SER A 1 103 ? 0.362 -8.367 25.202 1.00 32.00 103 SER A C 1
ATOM 851 O O . SER A 1 103 ? -0.011 -7.686 26.159 1.00 32.00 103 SER A O 1
ATOM 853 N N . HIS A 1 104 ? 0.048 -9.647 25.025 1.00 38.25 104 HIS A N 1
ATOM 854 C CA . HIS A 1 104 ? -0.300 -10.531 26.128 1.00 38.25 104 HIS A CA 1
ATOM 855 C C . HIS A 1 104 ? 0.844 -10.596 27.141 1.00 38.25 104 HIS A C 1
ATOM 857 O O . HIS A 1 104 ? 2.020 -10.570 26.703 1.00 38.25 104 HIS A O 1
#

Nearest PDB structures (foldseek):
  8qqf-assembly2_C  TM=6.839E-01  e=7.764E-02  Homo sapiens
  8qqf-assembly1_A  TM=6.915E-01  e=1.096E-01  Homo sapiens
  6yyf-assembly1_A  TM=7.041E-01  e=1.628E+00  Homo sapiens
  5y31-assembly2_D  TM=5.142E-01  e=1.725E+00  Homo sapiens
  8y6b-assembly3_E  TM=4.351E-01  e=8.175E-01  Homo sapiens

InterPro domains:
  IPR039272 CLEC16A/TT9 [PTHR21481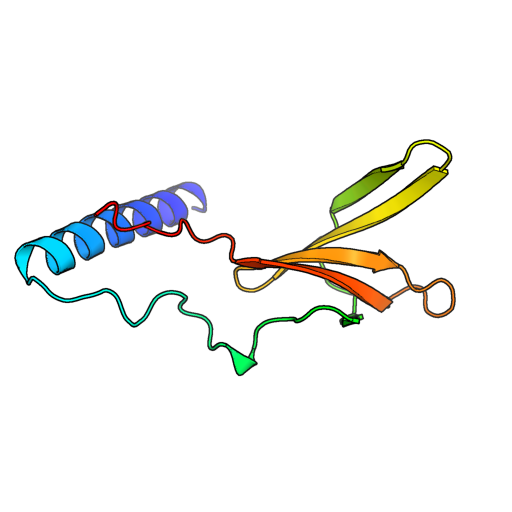] (7-98)
  IPR045820 CLEC16A/TT9, C-terminal [PF19439] (7-97)